Protein AF-A0A535QYX4-F1 (afdb_monomer)

Solvent-accessible surface area (backbone atoms only — not comparable to full-atom values): 9479 Å² total; per-residue (Å²): 130,85,74,76,82,70,63,41,62,71,57,34,52,52,50,40,53,53,50,58,68,68,65,79,77,76,64,35,85,83,47,62,74,66,47,21,52,52,41,48,53,50,48,52,52,51,52,49,53,52,51,48,50,52,50,52,44,48,48,55,42,50,52,53,54,50,54,55,70,70,42,97,59,78,64,56,67,65,62,52,26,51,51,46,48,50,48,34,52,54,41,37,49,51,52,51,49,54,48,49,53,53,52,51,53,54,52,49,40,53,53,59,72,66,49,73,77,75,72,74,73,78,74,76,78,76,76,80,79,78,77,88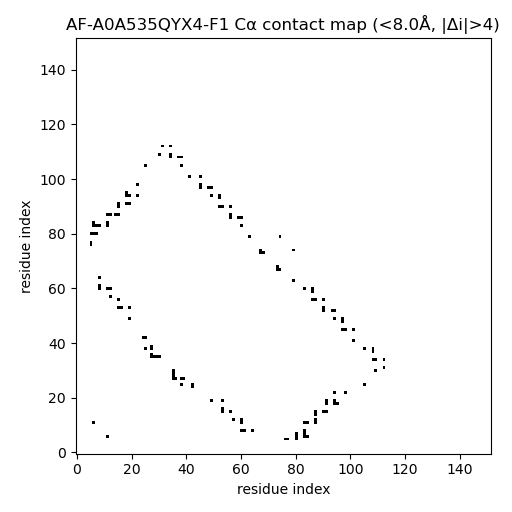,82,85,87,84,90,82,85,87,82,86,90,86,89,83,85,88,82,85,90,133

Mean predicted aligned error: 13.97 Å

Nearest PDB structures (foldseek):
  5j0l-assembly2_C  TM=4.986E-01  e=1.396E+00  synthetic construct

Sequence (152 aa):
MAGLADFTPATAKAAIATCAATVVLTDPATLTGEAATEAKDLNAETTIGLAEITAEANSSIDELAAENADEDGEKDARAVSAQLTAIVDEACQSIANLTAEYTAAIAELKAESTQPEAKQTDVEKQDVEKQDVEQQDTEKPEVRSTEREGND

Foldseek 3Di:
DPDDPQCALVNLLVLLVVLLVVQDQDQLVVADDPLSVVSVVLVVVLVVQSVVLSVVLNVVSVVLVVVQVPPPDRDDSVVSSVVSVVSSVVSSVSNVVSSVVSVVVNVVSVVVRPPPPPPPPPPPPPPPPDDDDDDDDDDDDDDDDDDDDDDD

Secondary structure (DSSP, 8-state):
-PPP----HHHHHHHHHHHHTT-----GGGS-THHHHHHHHHHHHHHHHHHHHHHHHHHHHHHHHHHHHH-SS---HHHHHHHHHHHHHHHHHHHHHHHHHHHHHHHHHHHHHHS-------------------------------------

pLDDT: mean 79.85, std 22.5, range [37.0, 98.75]

Radius of gyration: 39.68 Å; Cα contacts (8 Å, |Δi|>4): 77; chains: 1; bounding box: 49×19×142 Å

Structure (mmCIF, N/CA/C/O backbone):
data_AF-A0A535QYX4-F1
#
_entry.id   AF-A0A535QYX4-F1
#
loop_
_atom_site.group_PDB
_atom_site.id
_atom_site.type_symbol
_atom_site.label_atom_id
_atom_site.label_alt_id
_atom_site.label_comp_id
_atom_site.label_asym_id
_atom_site.label_entity_id
_atom_site.label_seq_id
_atom_site.pdbx_PDB_ins_code
_atom_site.Cartn_x
_atom_site.Cartn_y
_atom_site.Cartn_z
_atom_site.occupancy
_atom_site.B_iso_or_equiv
_atom_site.auth_seq_id
_atom_site.auth_comp_id
_atom_site.auth_asym_id
_atom_site.auth_atom_id
_atom_site.pdbx_PDB_model_num
ATOM 1 N N . MET A 1 1 ? 2.691 -5.120 -35.999 1.00 37.00 1 MET A N 1
ATOM 2 C CA . MET A 1 1 ? 3.112 -5.651 -34.689 1.00 37.00 1 MET A CA 1
ATOM 3 C C . MET A 1 1 ? 2.575 -4.689 -33.654 1.00 37.00 1 MET A C 1
ATOM 5 O O . MET A 1 1 ? 2.938 -3.523 -33.710 1.00 37.00 1 MET A O 1
ATOM 9 N N . ALA A 1 2 ? 1.616 -5.120 -32.834 1.00 37.84 2 ALA A N 1
ATOM 10 C CA . ALA A 1 2 ? 1.209 -4.336 -31.675 1.00 37.84 2 ALA A CA 1
ATOM 11 C C . ALA A 1 2 ? 2.423 -4.295 -30.741 1.00 37.84 2 ALA A C 1
ATOM 13 O O . ALA A 1 2 ? 2.940 -5.357 -30.392 1.00 37.84 2 ALA A O 1
ATOM 14 N N . GLY A 1 3 ? 2.940 -3.096 -30.467 1.00 41.09 3 GLY A N 1
ATOM 15 C CA . GLY A 1 3 ? 4.035 -2.922 -29.521 1.00 41.09 3 GLY A CA 1
ATOM 16 C C . GLY A 1 3 ? 3.613 -3.520 -28.188 1.00 41.09 3 GLY A C 1
ATOM 17 O O . GLY A 1 3 ? 2.493 -3.268 -27.739 1.00 41.09 3 GLY A O 1
ATOM 18 N N . LEU A 1 4 ? 4.472 -4.351 -27.595 1.00 49.59 4 LEU A N 1
ATOM 19 C CA . LEU A 1 4 ? 4.371 -4.610 -26.166 1.00 49.59 4 LEU A CA 1
ATOM 20 C C . LEU A 1 4 ? 4.339 -3.225 -25.517 1.00 49.59 4 LEU A C 1
ATOM 22 O O . LEU A 1 4 ? 5.226 -2.415 -25.766 1.00 49.59 4 LEU A O 1
ATOM 26 N N . ALA A 1 5 ? 3.278 -2.912 -24.781 1.00 54.50 5 ALA A N 1
ATOM 27 C CA . ALA A 1 5 ? 3.357 -1.797 -23.859 1.00 54.50 5 ALA A CA 1
ATOM 28 C C . ALA A 1 5 ? 4.389 -2.237 -22.818 1.00 54.50 5 ALA A C 1
ATOM 30 O O . ALA A 1 5 ? 4.073 -3.062 -21.961 1.00 54.50 5 ALA A O 1
ATOM 31 N N . ASP A 1 6 ? 5.639 -1.815 -23.003 1.00 69.50 6 ASP A N 1
ATOM 32 C CA . ASP A 1 6 ? 6.727 -2.175 -22.107 1.00 69.50 6 ASP A CA 1
ATOM 33 C C . ASP A 1 6 ? 6.353 -1.728 -20.695 1.00 69.50 6 ASP A C 1
ATOM 35 O O . ASP A 1 6 ? 5.780 -0.653 -20.490 1.00 69.50 6 ASP A O 1
ATOM 39 N N . PHE A 1 7 ? 6.606 -2.591 -19.717 1.00 87.38 7 PHE A N 1
ATOM 40 C CA . PHE A 1 7 ? 6.350 -2.263 -18.328 1.00 87.38 7 PHE A CA 1
ATOM 41 C C . PHE A 1 7 ? 7.380 -1.208 -17.921 1.00 87.38 7 PHE A C 1
ATOM 43 O O . PHE A 1 7 ? 8.566 -1.491 -17.802 1.00 87.38 7 PHE A O 1
ATOM 50 N N . THR A 1 8 ? 6.930 0.038 -17.806 1.00 91.31 8 THR A N 1
ATOM 51 C CA . THR A 1 8 ? 7.764 1.216 -17.543 1.00 91.31 8 THR A CA 1
ATOM 52 C C . THR A 1 8 ? 7.870 1.518 -16.045 1.00 91.31 8 THR A C 1
ATOM 54 O O . THR A 1 8 ? 7.000 1.097 -15.273 1.00 91.31 8 THR A O 1
ATOM 57 N N . PRO A 1 9 ? 8.846 2.345 -15.624 1.00 94.69 9 PRO A N 1
ATOM 58 C CA . PRO A 1 9 ? 8.892 2.889 -14.267 1.00 94.69 9 PRO A CA 1
ATOM 59 C C . PRO A 1 9 ? 7.564 3.523 -13.830 1.00 94.69 9 PRO A C 1
ATOM 61 O O . PRO A 1 9 ? 7.064 3.240 -12.747 1.00 94.69 9 PRO A O 1
ATOM 64 N N . ALA A 1 10 ? 6.924 4.317 -14.695 1.00 95.31 10 ALA A N 1
ATOM 65 C CA . ALA A 1 10 ? 5.656 4.973 -14.372 1.00 95.31 10 ALA A CA 1
ATOM 66 C C . ALA A 1 10 ? 4.517 3.969 -14.123 1.00 95.31 10 ALA A C 1
ATOM 68 O O . ALA A 1 10 ? 3.744 4.126 -13.176 1.00 95.31 10 ALA A O 1
ATOM 69 N N . THR A 1 11 ? 4.422 2.918 -14.943 1.00 95.94 11 THR A N 1
ATOM 70 C CA . THR A 1 11 ? 3.420 1.858 -14.750 1.00 95.94 11 THR A CA 1
ATOM 71 C C . THR A 1 11 ? 3.711 1.006 -13.516 1.00 95.94 11 THR A C 1
ATOM 73 O O . THR A 1 11 ? 2.768 0.605 -12.841 1.00 95.94 11 THR A O 1
ATOM 76 N N . ALA A 1 12 ? 4.985 0.788 -13.173 1.00 97.31 12 ALA A N 1
ATOM 77 C CA . ALA A 1 12 ? 5.380 0.093 -11.950 1.00 97.31 12 ALA A CA 1
ATOM 78 C C . ALA A 1 12 ? 4.978 0.884 -10.692 1.00 97.31 12 ALA A C 1
ATOM 80 O O . ALA A 1 12 ? 4.302 0.347 -9.814 1.00 97.31 12 ALA A O 1
ATOM 81 N N . LYS A 1 13 ? 5.266 2.194 -10.651 1.00 98.25 13 LYS A N 1
ATOM 82 C CA . LYS A 1 13 ? 4.830 3.078 -9.553 1.00 98.25 13 LYS A CA 1
ATOM 83 C C . LYS A 1 13 ? 3.306 3.102 -9.397 1.00 98.25 13 LYS A C 1
ATOM 85 O O . LYS A 1 13 ? 2.790 3.058 -8.283 1.00 98.25 13 LYS A O 1
ATOM 90 N N . ALA A 1 14 ? 2.572 3.129 -10.512 1.00 97.94 14 ALA A N 1
ATOM 91 C CA . ALA A 1 14 ? 1.111 3.071 -10.494 1.00 97.94 14 ALA A CA 1
ATOM 92 C C . ALA A 1 14 ? 0.573 1.727 -9.964 1.00 97.94 14 ALA A C 1
ATOM 94 O O . ALA A 1 14 ? -0.443 1.705 -9.266 1.00 97.94 14 ALA A O 1
ATOM 95 N N . ALA A 1 15 ? 1.250 0.613 -10.262 1.00 98.00 15 ALA A N 1
ATOM 96 C CA . ALA A 1 15 ? 0.889 -0.700 -9.734 1.00 98.00 15 ALA A CA 1
ATOM 97 C C . ALA A 1 15 ? 1.073 -0.766 -8.208 1.00 98.00 15 ALA A C 1
ATOM 99 O O . ALA A 1 15 ? 0.148 -1.173 -7.507 1.00 98.00 15 ALA A O 1
ATOM 100 N N . ILE A 1 16 ? 2.194 -0.257 -7.681 1.00 98.44 16 ILE A N 1
ATOM 101 C CA . ILE A 1 16 ? 2.434 -0.159 -6.228 1.00 98.44 16 ILE A CA 1
ATOM 102 C C . ILE A 1 16 ? 1.366 0.711 -5.561 1.00 98.44 16 ILE A C 1
ATOM 104 O O . ILE A 1 16 ? 0.767 0.301 -4.569 1.00 98.44 16 ILE A O 1
ATOM 108 N N . ALA A 1 17 ? 1.059 1.878 -6.139 1.00 98.25 17 ALA A N 1
ATOM 109 C CA . ALA A 1 17 ? 0.001 2.747 -5.627 1.00 98.25 17 ALA A CA 1
ATOM 110 C C . ALA A 1 17 ? -1.371 2.048 -5.613 1.00 98.25 17 ALA A C 1
ATOM 112 O O . ALA A 1 17 ? -2.165 2.256 -4.698 1.00 98.25 17 ALA A O 1
ATOM 113 N N . THR A 1 18 ? -1.640 1.186 -6.598 1.00 98.31 18 THR A N 1
ATOM 114 C CA . THR A 1 18 ? -2.861 0.371 -6.640 1.00 98.31 18 THR A CA 1
ATOM 115 C C . THR A 1 18 ? -2.884 -0.657 -5.510 1.00 98.31 18 THR A C 1
ATOM 117 O O . THR A 1 18 ? -3.907 -0.773 -4.843 1.00 98.31 18 THR A O 1
ATOM 120 N N . CYS A 1 19 ? -1.773 -1.354 -5.245 1.00 97.94 19 CYS A N 1
ATOM 121 C CA . CYS A 1 19 ? -1.653 -2.264 -4.100 1.00 97.94 19 CYS A CA 1
ATOM 122 C C . CYS A 1 19 ? -1.871 -1.524 -2.772 1.00 97.94 19 CYS A C 1
ATOM 124 O O . CYS A 1 19 ? -2.686 -1.954 -1.957 1.00 97.94 19 CYS A O 1
ATOM 126 N N . ALA A 1 20 ? -1.234 -0.365 -2.591 1.00 98.00 20 ALA A N 1
ATOM 127 C CA . ALA A 1 20 ? -1.390 0.462 -1.397 1.00 98.00 20 ALA A CA 1
ATOM 128 C C . ALA A 1 20 ? -2.836 0.952 -1.194 1.00 98.00 20 ALA A C 1
ATOM 130 O O . ALA A 1 20 ? -3.334 0.974 -0.072 1.00 98.00 20 ALA A O 1
ATOM 131 N N . ALA A 1 21 ? -3.549 1.283 -2.273 1.00 96.94 21 ALA A N 1
ATOM 132 C CA . ALA A 1 21 ? -4.941 1.730 -2.206 1.00 96.94 21 ALA A CA 1
ATOM 133 C C . ALA A 1 21 ? -5.932 0.640 -1.749 1.00 96.94 21 ALA A C 1
ATOM 135 O O . ALA A 1 21 ? -7.076 0.959 -1.430 1.00 96.94 21 ALA A O 1
ATOM 136 N N . THR A 1 22 ? -5.523 -0.634 -1.719 1.00 95.44 22 THR A N 1
ATOM 137 C CA . THR A 1 22 ? -6.361 -1.726 -1.192 1.00 95.44 22 THR A CA 1
ATOM 138 C C . THR A 1 22 ? -6.380 -1.792 0.334 1.00 95.44 22 THR A C 1
ATOM 140 O O . THR A 1 22 ? -7.250 -2.455 0.901 1.00 95.44 22 THR A O 1
ATOM 143 N N . VAL A 1 23 ? -5.458 -1.093 1.004 1.00 97.56 23 VAL A N 1
ATOM 144 C CA . VAL A 1 23 ? -5.363 -1.075 2.464 1.00 97.56 23 VAL A CA 1
ATOM 145 C C . VAL A 1 23 ? -6.500 -0.232 3.036 1.00 97.56 23 VAL A C 1
ATOM 147 O O . VAL A 1 23 ? -6.586 0.974 2.802 1.00 97.56 23 VAL A O 1
ATOM 150 N N . VAL A 1 24 ? -7.378 -0.870 3.809 1.00 96.44 24 VAL A N 1
ATOM 151 C CA . VAL A 1 24 ? -8.498 -0.210 4.488 1.00 96.44 24 VAL A CA 1
ATOM 152 C C . VAL A 1 24 ? -8.290 -0.304 5.990 1.00 96.44 24 VAL A C 1
ATOM 154 O O . VAL A 1 24 ? -8.347 -1.385 6.573 1.00 96.44 24 VAL A O 1
ATOM 157 N N . LEU A 1 25 ? -8.082 0.850 6.617 1.00 97.81 25 LEU A N 1
ATOM 158 C CA . LEU A 1 25 ? -7.942 0.951 8.063 1.00 97.81 25 LEU A CA 1
ATOM 159 C C . LEU A 1 25 ? -9.318 1.023 8.736 1.00 97.81 25 LEU A C 1
ATOM 161 O O . LEU A 1 25 ? -10.263 1.634 8.234 1.00 97.81 25 LEU A O 1
ATOM 165 N N . THR A 1 26 ? -9.421 0.391 9.897 1.00 97.44 26 THR A N 1
ATOM 166 C CA . THR A 1 26 ? -10.583 0.422 10.783 1.00 97.44 26 THR A CA 1
ATOM 167 C C . THR A 1 26 ? -10.803 1.834 11.300 1.00 97.44 26 THR A C 1
ATOM 169 O O . THR A 1 26 ? -9.880 2.451 11.825 1.00 97.44 26 THR A O 1
ATOM 172 N N . ASP A 1 27 ? -12.039 2.327 11.211 1.00 97.00 27 ASP A N 1
ATOM 173 C CA . ASP A 1 27 ? -12.444 3.550 11.901 1.00 97.00 27 ASP A CA 1
ATOM 174 C C . ASP A 1 27 ? -12.443 3.301 13.421 1.00 97.00 27 ASP A C 1
ATOM 176 O O . ASP A 1 27 ? -13.268 2.515 13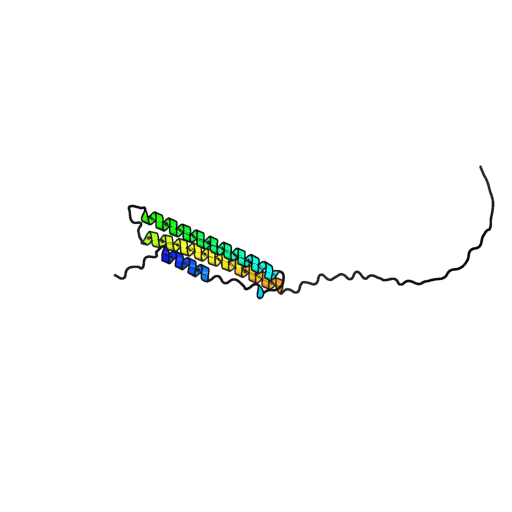.906 1.00 97.00 27 ASP A O 1
ATOM 180 N N . PRO A 1 28 ? -11.564 3.959 14.200 1.00 95.12 28 PRO A N 1
ATOM 181 C CA . PRO A 1 28 ? -11.481 3.736 15.640 1.00 95.12 28 PRO A CA 1
ATOM 182 C C . PRO A 1 28 ? -12.764 4.108 16.390 1.00 95.12 28 PRO A C 1
ATOM 184 O O . PRO A 1 28 ? -12.989 3.606 17.486 1.00 95.12 28 PRO A O 1
ATOM 187 N N . ALA A 1 29 ? -13.638 4.943 15.809 1.00 94.12 29 ALA A N 1
ATOM 188 C CA . ALA A 1 29 ? -14.942 5.262 16.394 1.00 94.12 29 ALA A CA 1
ATOM 189 C C . ALA A 1 29 ? -15.907 4.062 16.419 1.00 94.12 29 ALA A C 1
ATOM 191 O O . ALA A 1 29 ? -16.931 4.108 17.098 1.00 94.12 29 ALA A O 1
ATOM 192 N N . THR A 1 30 ? -15.585 2.983 15.698 1.00 92.75 30 THR A N 1
ATOM 193 C CA . THR A 1 30 ? -16.325 1.713 15.749 1.00 92.75 30 THR A CA 1
ATOM 194 C C . THR A 1 30 ? -15.932 0.831 16.939 1.00 92.75 30 THR A C 1
ATOM 196 O O . THR A 1 30 ? -16.561 -0.203 17.161 1.00 92.75 30 THR A O 1
ATOM 199 N N . LEU A 1 31 ? -14.916 1.238 17.706 1.00 92.56 31 LEU A N 1
ATOM 200 C CA . LEU A 1 31 ? -14.431 0.579 18.916 1.00 92.56 31 LEU A CA 1
ATOM 201 C C . LEU A 1 31 ? -14.690 1.463 20.143 1.00 92.56 31 LEU A C 1
ATOM 203 O O . LEU A 1 31 ? -15.038 2.640 20.032 1.00 92.56 31 LEU A O 1
ATOM 207 N N . THR A 1 32 ? -14.509 0.900 21.336 1.00 89.56 32 THR A N 1
ATOM 208 C CA . THR A 1 32 ? -14.720 1.607 22.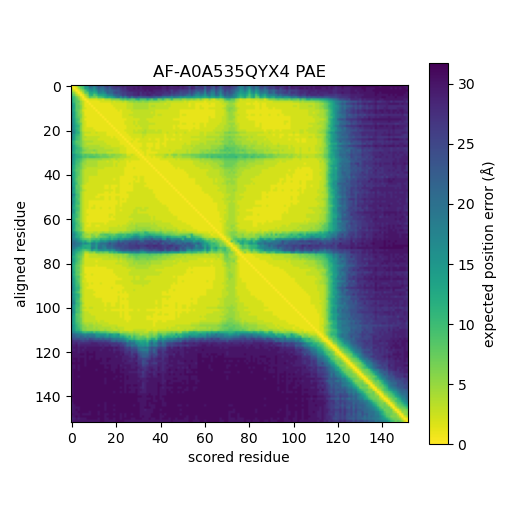606 1.00 89.56 32 THR A CA 1
ATOM 209 C C . THR A 1 32 ? -13.516 1.476 23.528 1.00 89.56 32 THR A C 1
ATOM 211 O O . THR A 1 32 ? -12.815 0.471 23.486 1.00 89.56 32 THR A O 1
ATOM 214 N N . GLY A 1 33 ? -13.311 2.465 24.400 1.00 90.69 33 GLY A N 1
ATOM 215 C CA . GLY A 1 33 ? -12.294 2.399 25.452 1.00 90.69 33 GLY A CA 1
ATOM 216 C C . GLY A 1 33 ? -10.866 2.304 24.911 1.00 90.69 33 GLY A C 1
ATOM 217 O O . GLY A 1 33 ? -10.505 3.012 23.972 1.00 90.69 33 GLY A O 1
ATOM 218 N N . GLU A 1 34 ? -10.065 1.440 25.531 1.00 92.94 34 GLU A N 1
ATOM 219 C CA . GLU A 1 34 ? -8.646 1.228 25.216 1.00 92.94 34 GLU A CA 1
ATOM 220 C C . GLU A 1 34 ? -8.437 0.712 23.787 1.00 92.94 34 GLU A C 1
ATOM 222 O O . GLU A 1 34 ?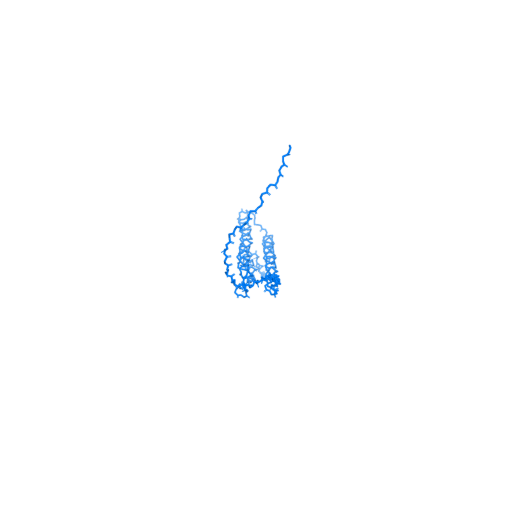 -7.633 1.286 23.056 1.00 92.94 34 GLU A O 1
ATOM 227 N N . ALA A 1 35 ? -9.289 -0.208 23.319 1.00 93.56 35 ALA A N 1
ATOM 228 C CA . ALA A 1 35 ? -9.243 -0.728 21.950 1.00 93.56 35 ALA A CA 1
ATOM 229 C C . ALA A 1 35 ? -9.388 0.369 20.875 1.00 93.56 35 ALA A C 1
ATOM 231 O O . ALA A 1 35 ? -8.815 0.270 19.791 1.00 93.56 35 ALA A O 1
ATOM 232 N N . ALA A 1 36 ? -10.137 1.445 21.153 1.00 95.44 36 ALA A N 1
ATOM 233 C CA . ALA A 1 36 ? -10.245 2.583 20.237 1.00 95.44 36 ALA A CA 1
ATOM 234 C C . ALA A 1 36 ? -8.977 3.453 20.213 1.00 95.44 36 ALA A C 1
ATOM 236 O O . ALA A 1 36 ? -8.698 4.101 19.204 1.00 95.44 36 ALA A O 1
ATOM 237 N N . THR A 1 37 ? -8.230 3.506 21.318 1.00 95.88 37 THR A N 1
ATOM 238 C CA . THR A 1 37 ? -6.938 4.202 21.389 1.00 95.88 37 THR A CA 1
ATOM 239 C C . THR A 1 37 ? -5.870 3.387 20.671 1.00 95.88 37 THR A C 1
ATOM 241 O O . THR A 1 37 ? -5.234 3.908 19.761 1.00 95.88 37 THR A O 1
ATOM 244 N N . GLU A 1 38 ? -5.766 2.093 20.967 1.00 96.88 38 GLU A N 1
ATOM 245 C CA . GLU A 1 38 ? -4.800 1.196 20.324 1.00 96.88 38 GLU A CA 1
ATOM 246 C C . GLU A 1 38 ? -5.029 1.097 18.812 1.00 96.88 38 GLU A C 1
ATOM 248 O O . GLU A 1 38 ? -4.080 1.161 18.037 1.00 96.88 38 GLU A O 1
ATOM 253 N N . ALA A 1 39 ? -6.285 1.065 18.352 1.00 97.38 39 ALA A N 1
ATOM 254 C CA . ALA A 1 39 ? -6.574 1.098 16.920 1.00 97.38 39 ALA A CA 1
ATOM 255 C C . ALA A 1 39 ? -6.140 2.410 16.238 1.00 97.38 39 ALA A C 1
ATOM 257 O O . ALA A 1 39 ? -5.793 2.389 15.059 1.00 97.38 39 ALA A O 1
ATOM 258 N N . LYS A 1 40 ? -6.142 3.559 16.934 1.00 98.06 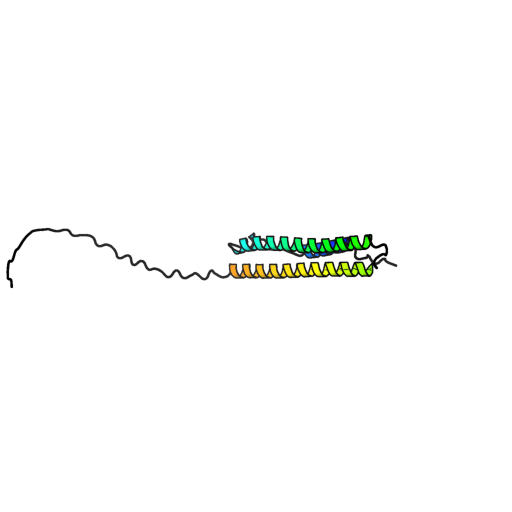40 LYS A N 1
ATOM 259 C CA . LYS A 1 40 ? -5.610 4.817 16.367 1.00 98.06 40 LYS A CA 1
ATOM 260 C C . LYS A 1 40 ? -4.104 4.742 16.184 1.00 98.06 40 LYS A C 1
ATOM 262 O O . LYS A 1 40 ? -3.615 5.147 15.131 1.00 98.06 40 LYS A O 1
ATOM 267 N N . ASP A 1 41 ? -3.406 4.228 17.188 1.00 98.19 41 ASP A N 1
ATOM 268 C CA . ASP A 1 41 ? -1.952 4.101 17.157 1.00 98.19 41 ASP A CA 1
ATOM 269 C C . ASP A 1 41 ? -1.537 3.089 16.083 1.00 98.19 41 ASP A C 1
ATOM 271 O O . ASP A 1 41 ? -0.717 3.403 15.220 1.00 98.19 41 ASP A O 1
ATOM 275 N N . LEU A 1 42 ? -2.222 1.944 16.022 1.00 98.00 42 LEU A N 1
ATOM 276 C CA . LEU A 1 42 ? -2.002 0.927 14.999 1.00 98.00 42 LEU A CA 1
ATOM 277 C C . LEU A 1 42 ? -2.303 1.447 13.582 1.00 98.00 42 LEU A C 1
ATOM 279 O O . LEU A 1 42 ? -1.566 1.149 12.640 1.00 98.00 42 LEU A O 1
ATOM 283 N N . ASN A 1 43 ? -3.349 2.265 13.407 1.00 98.50 43 ASN A N 1
ATOM 284 C CA . ASN A 1 43 ? -3.626 2.934 12.132 1.00 98.50 43 ASN A CA 1
ATOM 285 C C . ASN A 1 43 ? -2.484 3.870 11.717 1.00 98.50 43 ASN A C 1
ATOM 287 O O . ASN A 1 43 ? -2.133 3.923 10.535 1.00 98.50 43 ASN A O 1
ATOM 291 N N . ALA A 1 44 ? -1.925 4.627 12.663 1.00 98.50 44 ALA A N 1
ATOM 292 C CA . ALA A 1 44 ? -0.817 5.536 12.397 1.00 98.50 44 ALA A CA 1
ATOM 293 C C . ALA A 1 44 ? 0.449 4.765 12.001 1.00 98.50 44 ALA A C 1
ATOM 295 O O . ALA A 1 44 ? 1.056 5.087 10.980 1.00 98.50 44 ALA A O 1
ATOM 296 N N . GLU A 1 45 ? 0.793 3.711 12.742 1.00 98.50 45 GLU A N 1
ATOM 297 C CA . GLU A 1 45 ? 1.939 2.847 12.448 1.00 98.50 45 GLU A CA 1
ATOM 298 C C . GLU A 1 45 ? 1.798 2.164 11.084 1.00 98.50 45 GLU A C 1
ATOM 300 O O . GLU A 1 45 ? 2.704 2.234 10.257 1.00 98.50 45 GLU A O 1
ATOM 305 N N . THR A 1 46 ? 0.619 1.614 10.784 1.00 98.44 46 THR A N 1
ATOM 306 C CA . THR A 1 46 ? 0.343 0.982 9.483 1.00 98.44 46 THR A CA 1
ATOM 307 C C . THR A 1 46 ? 0.441 1.987 8.336 1.00 98.44 46 THR A C 1
ATOM 309 O O . THR A 1 46 ? 0.952 1.666 7.266 1.00 98.44 46 THR A O 1
ATOM 312 N N . THR A 1 47 ? -0.011 3.227 8.549 1.00 98.50 47 THR A N 1
ATOM 313 C CA . THR A 1 47 ? 0.116 4.297 7.547 1.00 98.50 47 THR A CA 1
ATOM 314 C C . THR A 1 47 ? 1.581 4.648 7.286 1.00 98.50 47 THR A C 1
ATOM 316 O O . THR A 1 47 ? 1.961 4.851 6.133 1.00 98.50 47 THR A O 1
ATOM 319 N N . ILE A 1 48 ? 2.404 4.704 8.337 1.00 98.56 48 ILE A N 1
ATOM 320 C CA . ILE A 1 48 ? 3.846 4.953 8.224 1.00 98.56 48 ILE A CA 1
ATOM 321 C C . ILE A 1 48 ? 4.518 3.799 7.479 1.00 98.56 48 ILE A C 1
ATOM 323 O O . ILE A 1 48 ? 5.167 4.050 6.467 1.00 98.56 48 ILE A O 1
ATOM 327 N N . GLY A 1 49 ? 4.285 2.551 7.894 1.00 98.62 49 GLY A N 1
ATOM 328 C CA . GLY A 1 49 ? 4.861 1.376 7.235 1.00 98.62 49 GLY A CA 1
ATOM 329 C C . GLY A 1 49 ? 4.470 1.279 5.757 1.00 98.62 49 GLY A C 1
ATOM 330 O O . GLY A 1 49 ? 5.308 1.006 4.902 1.00 98.62 49 GLY A O 1
ATOM 331 N N . LEU A 1 50 ? 3.217 1.602 5.414 1.00 98.56 50 LEU A N 1
ATOM 332 C CA . LEU A 1 50 ? 2.772 1.658 4.020 1.00 98.56 50 LEU A CA 1
ATOM 333 C C . LEU A 1 50 ? 3.521 2.730 3.212 1.00 98.56 50 LEU A C 1
ATOM 335 O O . LEU A 1 50 ? 3.884 2.498 2.053 1.00 98.56 50 LEU A O 1
ATOM 339 N N . ALA A 1 51 ? 3.744 3.903 3.809 1.00 98.50 51 ALA A N 1
ATOM 340 C CA . ALA A 1 51 ? 4.499 4.981 3.183 1.00 98.50 51 ALA A CA 1
ATOM 341 C C . ALA A 1 51 ? 5.975 4.601 2.986 1.00 98.50 51 ALA A C 1
ATOM 343 O O . ALA A 1 51 ? 6.525 4.895 1.926 1.00 98.50 51 ALA A O 1
ATOM 344 N N . GLU A 1 52 ? 6.586 3.917 3.954 1.00 98.75 52 GLU A N 1
ATOM 345 C CA . GLU A 1 52 ? 7.966 3.427 3.879 1.00 98.75 52 GLU A CA 1
ATOM 346 C C . GLU A 1 52 ? 8.136 2.390 2.765 1.00 98.75 52 GLU A C 1
ATOM 348 O O . GLU A 1 52 ? 8.951 2.611 1.871 1.00 98.75 52 GLU A O 1
ATOM 353 N N . ILE A 1 53 ? 7.295 1.347 2.727 1.00 98.62 53 ILE A N 1
ATOM 354 C CA . ILE A 1 53 ? 7.320 0.327 1.660 1.00 98.62 53 ILE A CA 1
ATOM 355 C C . ILE A 1 53 ? 7.168 0.984 0.281 1.00 98.62 53 ILE A C 1
ATOM 357 O O . ILE A 1 53 ? 7.895 0.675 -0.665 1.00 98.62 53 ILE A O 1
ATOM 361 N N . THR A 1 54 ? 6.225 1.923 0.158 1.00 98.50 54 THR A N 1
ATOM 362 C CA . THR A 1 54 ? 5.976 2.624 -1.107 1.00 98.50 54 THR A CA 1
ATOM 363 C C . THR A 1 54 ? 7.165 3.498 -1.513 1.00 98.50 54 THR A C 1
ATOM 365 O O . THR A 1 54 ? 7.510 3.561 -2.694 1.00 98.50 54 THR A O 1
ATOM 368 N N . ALA A 1 55 ? 7.788 4.199 -0.563 1.00 98.56 55 ALA A N 1
ATOM 369 C CA . ALA A 1 55 ? 8.934 5.063 -0.824 1.00 98.56 55 ALA A CA 1
ATOM 370 C C . ALA A 1 55 ? 10.177 4.258 -1.221 1.00 98.56 55 ALA A C 1
ATOM 372 O O . ALA A 1 55 ? 10.844 4.630 -2.185 1.00 98.56 55 ALA A O 1
ATOM 373 N N . GLU A 1 56 ? 10.449 3.150 -0.532 1.00 98.75 56 GLU A N 1
ATOM 374 C CA . GLU A 1 56 ? 11.565 2.254 -0.833 1.00 98.75 56 GLU A CA 1
ATOM 375 C C . GLU A 1 56 ? 11.437 1.675 -2.244 1.00 98.75 56 GLU A C 1
ATOM 377 O O . GLU A 1 56 ? 12.330 1.859 -3.071 1.00 98.75 56 GLU A O 1
ATOM 382 N N . ALA A 1 57 ? 10.274 1.110 -2.580 1.00 98.44 57 ALA A N 1
ATOM 383 C CA . ALA A 1 57 ? 10.032 0.565 -3.912 1.00 98.44 57 ALA A CA 1
ATOM 384 C C . ALA A 1 57 ? 10.128 1.636 -5.015 1.00 98.44 57 ALA A C 1
ATOM 386 O O . ALA A 1 57 ? 10.706 1.401 -6.078 1.00 98.44 57 ALA A O 1
ATOM 387 N N . ASN A 1 58 ? 9.607 2.845 -4.767 1.00 98.44 58 ASN A N 1
ATOM 388 C CA . ASN A 1 58 ? 9.741 3.962 -5.703 1.00 98.44 58 ASN A CA 1
ATOM 389 C C . ASN A 1 58 ? 11.200 4.394 -5.889 1.00 98.44 58 ASN A C 1
ATOM 391 O O . ASN A 1 58 ? 11.575 4.724 -7.014 1.00 98.44 58 ASN A O 1
ATOM 395 N N . SER A 1 59 ? 12.001 4.374 -4.821 1.00 98.50 59 SER A N 1
ATOM 396 C CA . SER A 1 59 ? 13.434 4.667 -4.876 1.00 98.50 59 SER A CA 1
ATOM 397 C C . SER A 1 59 ? 14.168 3.643 -5.738 1.00 98.50 59 SER A C 1
ATOM 399 O O . SER A 1 59 ? 14.917 4.036 -6.627 1.00 98.50 59 SER A O 1
ATOM 401 N N . SER A 1 60 ? 13.899 2.346 -5.553 1.00 98.38 60 SER A N 1
ATOM 402 C CA . SER A 1 60 ? 14.483 1.286 -6.388 1.00 98.38 60 SER A CA 1
ATOM 403 C C . SER A 1 60 ? 14.089 1.422 -7.862 1.00 98.38 60 SER A C 1
ATOM 405 O O . SER A 1 60 ? 14.907 1.198 -8.752 1.00 98.38 60 SER A O 1
ATOM 407 N N . ILE A 1 61 ? 12.846 1.831 -8.145 1.00 97.31 61 ILE A N 1
ATOM 408 C CA . ILE A 1 61 ? 12.393 2.111 -9.515 1.00 97.31 61 ILE A CA 1
ATOM 409 C C . ILE A 1 61 ? 13.142 3.307 -10.119 1.00 97.31 61 ILE A C 1
ATOM 411 O O . ILE A 1 61 ? 13.515 3.254 -11.292 1.00 97.31 61 ILE A O 1
ATOM 415 N N . ASP A 1 62 ? 13.336 4.385 -9.356 1.00 96.31 62 ASP A N 1
ATOM 416 C CA . ASP A 1 62 ? 14.040 5.582 -9.831 1.00 96.31 62 ASP A CA 1
ATOM 417 C C . ASP A 1 62 ? 15.526 5.313 -10.077 1.00 96.31 62 ASP A C 1
ATOM 419 O O . ASP A 1 62 ? 16.064 5.757 -11.091 1.00 96.31 62 ASP A O 1
ATOM 423 N N . GLU A 1 63 ? 16.169 4.539 -9.202 1.00 95.25 63 GLU A N 1
ATOM 424 C CA . GLU A 1 63 ? 17.549 4.084 -9.381 1.00 95.25 63 GLU A CA 1
ATOM 425 C C . GLU A 1 63 ? 17.687 3.239 -10.651 1.00 95.25 63 GLU A C 1
ATOM 427 O O . GLU A 1 63 ? 18.504 3.551 -11.517 1.00 95.25 63 GLU A O 1
ATOM 432 N N . LEU A 1 64 ? 16.805 2.251 -10.842 1.00 92.38 64 LEU A N 1
ATOM 433 C CA . LEU A 1 64 ? 16.792 1.438 -12.056 1.00 92.38 64 LEU A CA 1
ATOM 434 C C . LEU A 1 64 ? 16.559 2.293 -13.313 1.00 92.38 64 LEU A C 1
ATOM 436 O O . LEU A 1 64 ? 17.170 2.048 -14.353 1.00 92.38 64 LEU A O 1
ATOM 440 N N . ALA A 1 65 ? 15.678 3.294 -13.253 1.00 90.00 65 ALA A N 1
ATOM 441 C CA . ALA A 1 65 ? 15.427 4.193 -14.377 1.00 90.00 65 ALA A CA 1
ATOM 442 C C . ALA A 1 65 ? 16.654 5.054 -14.723 1.00 90.00 65 ALA A C 1
ATOM 444 O O . ALA A 1 65 ? 16.929 5.250 -15.907 1.00 90.00 65 ALA A O 1
ATOM 445 N N . ALA A 1 66 ? 17.390 5.533 -13.716 1.00 89.38 66 ALA A N 1
ATOM 446 C CA . ALA A 1 66 ? 18.619 6.299 -13.907 1.00 89.38 66 ALA A CA 1
ATOM 447 C C . ALA A 1 66 ? 19.736 5.439 -14.518 1.00 89.38 66 ALA A C 1
ATOM 449 O O . ALA A 1 66 ? 20.330 5.835 -15.517 1.00 89.38 66 ALA A O 1
ATOM 450 N N . GLU A 1 67 ? 19.950 4.222 -14.005 1.00 86.00 67 GLU A N 1
ATOM 451 C CA . GLU A 1 67 ? 20.947 3.298 -14.564 1.00 86.00 67 GLU A CA 1
ATOM 452 C C . GLU A 1 67 ? 20.690 2.978 -16.042 1.00 86.00 67 GLU A C 1
ATOM 454 O O . GLU A 1 67 ? 21.620 2.911 -16.838 1.00 86.00 67 GLU A O 1
ATOM 459 N N . ASN A 1 68 ? 19.424 2.793 -16.425 1.00 80.62 68 ASN A N 1
ATOM 460 C CA . ASN A 1 68 ? 19.049 2.533 -17.817 1.00 80.62 68 ASN A CA 1
ATOM 461 C C . ASN A 1 68 ? 19.292 3.730 -18.751 1.00 80.62 68 ASN A C 1
ATOM 463 O O . ASN A 1 68 ? 19.391 3.534 -19.960 1.00 80.62 68 ASN A O 1
ATOM 467 N N . ALA A 1 69 ? 19.324 4.954 -18.219 1.00 78.62 69 ALA A N 1
ATOM 468 C CA . ALA A 1 69 ? 19.552 6.165 -19.003 1.00 78.62 69 ALA A CA 1
ATOM 469 C C . ALA A 1 69 ? 21.047 6.466 -19.211 1.00 78.62 69 ALA A C 1
ATOM 471 O O . ALA A 1 69 ? 21.396 7.081 -20.218 1.00 78.62 69 ALA A O 1
ATOM 472 N N . ASP A 1 70 ? 21.901 6.033 -18.277 1.00 70.44 70 ASP A N 1
ATOM 473 C CA . ASP A 1 70 ? 23.336 6.340 -18.258 1.00 70.44 70 ASP A CA 1
ATOM 474 C C . ASP A 1 70 ? 24.212 5.273 -18.950 1.00 70.44 70 ASP A C 1
ATOM 476 O O . ASP A 1 70 ? 25.356 5.560 -19.315 1.00 70.44 70 ASP A O 1
ATOM 480 N N . GLU A 1 71 ? 23.717 4.046 -19.164 1.00 68.75 71 GLU A N 1
ATOM 481 C CA . GLU A 1 71 ? 24.453 3.026 -19.921 1.00 68.75 71 GLU A CA 1
ATOM 482 C C . GLU A 1 71 ? 24.392 3.301 -21.441 1.00 68.75 71 GLU A C 1
ATOM 484 O O . GLU A 1 71 ? 23.350 3.166 -22.077 1.00 68.75 71 GLU A O 1
ATOM 489 N N . ASP A 1 72 ? 25.549 3.605 -22.057 1.00 59.75 72 ASP A N 1
ATOM 490 C CA . ASP A 1 72 ? 25.754 3.747 -23.521 1.00 59.75 72 ASP A CA 1
ATOM 491 C C . ASP A 1 72 ? 25.360 2.484 -24.338 1.00 59.75 72 ASP A C 1
ATOM 493 O O . ASP A 1 72 ? 25.425 2.471 -25.572 1.00 59.75 72 ASP A O 1
ATOM 497 N N . GLY A 1 73 ? 24.966 1.401 -23.660 1.00 57.59 73 GLY A N 1
ATOM 498 C CA . GLY A 1 73 ? 24.290 0.242 -24.226 1.00 57.59 73 GLY A CA 1
ATOM 499 C C . GLY A 1 73 ? 22.906 0.094 -23.599 1.00 57.59 73 GLY A C 1
ATOM 500 O O . GLY A 1 73 ? 22.795 -0.154 -22.406 1.00 57.59 73 GLY A O 1
ATOM 501 N N . GLU A 1 74 ? 21.862 0.209 -24.416 1.00 61.66 74 GLU A N 1
ATOM 502 C CA . GLU A 1 74 ? 20.462 0.027 -24.022 1.00 61.66 74 GLU A CA 1
ATOM 503 C C . GLU A 1 74 ? 20.288 -1.332 -23.310 1.00 61.66 74 GLU A C 1
ATOM 505 O O . GLU A 1 74 ? 20.414 -2.392 -23.937 1.00 61.66 74 GLU A O 1
ATOM 510 N N . LYS A 1 75 ? 20.040 -1.330 -21.989 1.00 67.75 75 LYS A N 1
ATOM 511 C CA . LYS A 1 75 ? 19.615 -2.539 -21.262 1.00 67.75 75 LYS A CA 1
ATOM 512 C C . LYS A 1 75 ? 18.392 -3.107 -21.985 1.00 67.75 75 LYS A C 1
ATOM 514 O O . LYS A 1 75 ? 17.458 -2.381 -22.318 1.00 67.75 75 LYS A O 1
ATOM 519 N N . ASP A 1 76 ? 18.398 -4.418 -22.231 1.00 81.38 76 ASP A N 1
ATOM 520 C CA . ASP A 1 76 ? 17.296 -5.092 -22.920 1.00 81.38 76 ASP A CA 1
ATOM 521 C C . ASP A 1 76 ? 15.964 -4.775 -22.219 1.00 81.38 76 ASP A C 1
ATOM 523 O O . ASP A 1 76 ? 15.798 -5.038 -21.025 1.00 81.38 76 ASP A O 1
ATOM 527 N N . ALA A 1 77 ? 15.000 -4.215 -22.956 1.00 82.06 77 ALA A N 1
ATOM 528 C CA . ALA A 1 77 ? 13.734 -3.739 -22.394 1.00 82.06 77 ALA A CA 1
ATOM 529 C C . ALA A 1 77 ? 12.967 -4.834 -21.625 1.00 82.06 77 ALA A C 1
ATOM 531 O O . ALA A 1 77 ? 12.224 -4.539 -20.683 1.00 82.06 77 ALA A O 1
ATOM 532 N N . ARG A 1 78 ? 13.179 -6.117 -21.966 1.00 83.81 78 ARG A N 1
ATOM 533 C CA . ARG A 1 78 ? 12.591 -7.239 -21.219 1.00 83.81 78 ARG A CA 1
ATOM 534 C C . ARG A 1 78 ? 13.278 -7.446 -19.877 1.00 83.81 78 ARG A C 1
ATOM 536 O O . ARG A 1 78 ? 12.587 -7.734 -18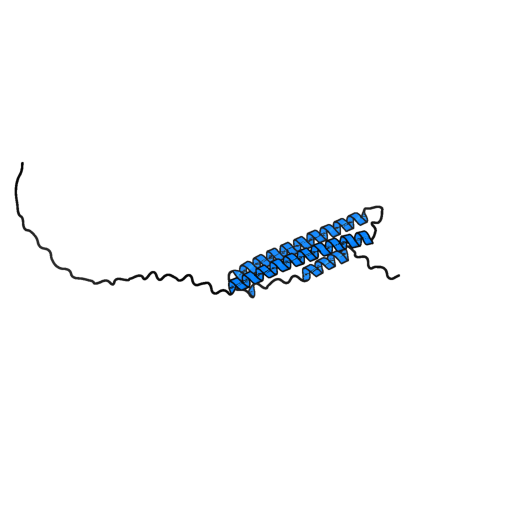.905 1.00 83.81 78 ARG A O 1
ATOM 543 N N . ALA A 1 79 ? 14.598 -7.286 -19.801 1.00 87.75 79 ALA A N 1
ATOM 544 C CA . ALA A 1 79 ? 15.339 -7.342 -18.542 1.00 87.75 79 ALA A CA 1
ATOM 545 C C . ALA A 1 79 ? 14.940 -6.200 -17.592 1.00 87.75 79 ALA A C 1
ATOM 547 O O . ALA A 1 79 ? 14.802 -6.424 -16.390 1.00 87.75 79 ALA A O 1
ATOM 548 N N . VAL A 1 80 ? 14.694 -4.996 -18.119 1.00 89.50 80 VAL A N 1
ATOM 549 C CA . VAL A 1 80 ? 14.168 -3.867 -17.330 1.00 89.50 80 VAL A CA 1
ATOM 550 C C . VAL A 1 80 ? 12.748 -4.153 -16.853 1.00 89.50 80 VAL A C 1
ATOM 552 O O . VAL A 1 80 ? 12.462 -4.040 -15.663 1.00 89.50 80 VAL A O 1
ATOM 555 N N . SER A 1 81 ? 11.876 -4.606 -17.756 1.00 90.38 81 SER A N 1
ATOM 556 C CA . SER A 1 81 ? 10.494 -4.966 -17.418 1.00 90.38 81 SER A CA 1
ATOM 557 C C . SER A 1 81 ? 10.427 -6.061 -16.346 1.00 90.38 81 SER A C 1
ATOM 559 O O . SER A 1 81 ? 9.587 -5.993 -15.449 1.00 90.38 81 SER A O 1
ATOM 561 N N . ALA A 1 82 ? 11.320 -7.056 -16.401 1.00 91.81 82 ALA A N 1
ATOM 562 C CA . ALA A 1 82 ? 11.396 -8.126 -15.407 1.00 91.81 82 ALA A CA 1
ATOM 563 C C . ALA A 1 82 ? 11.826 -7.611 -14.024 1.00 91.81 82 ALA A C 1
ATOM 565 O O . ALA A 1 82 ? 11.224 -7.995 -13.025 1.00 91.81 82 ALA A O 1
ATOM 566 N N . GLN A 1 83 ? 12.815 -6.713 -13.961 1.00 95.44 83 GLN A N 1
ATOM 567 C CA . GLN A 1 83 ? 13.245 -6.096 -12.700 1.00 95.44 83 GLN A CA 1
ATOM 568 C C . GLN A 1 83 ? 12.151 -5.212 -12.098 1.00 95.44 83 GLN A C 1
ATOM 570 O O . GLN A 1 83 ? 11.852 -5.327 -10.915 1.00 95.44 83 GLN A O 1
ATOM 575 N N . LEU A 1 84 ? 11.492 -4.393 -12.920 1.00 96.19 84 LEU A N 1
ATOM 576 C CA . LEU A 1 84 ? 10.351 -3.592 -12.479 1.00 96.19 84 LEU A CA 1
ATOM 577 C C . LEU A 1 84 ? 9.212 -4.472 -11.954 1.00 96.19 84 LEU A C 1
ATOM 579 O O . LEU A 1 84 ? 8.602 -4.135 -10.945 1.00 96.19 84 LEU A O 1
ATOM 583 N N . THR A 1 85 ? 8.936 -5.601 -12.614 1.00 96.31 85 THR A N 1
ATOM 584 C CA . THR A 1 85 ? 7.924 -6.564 -12.148 1.00 96.31 85 THR A CA 1
ATOM 585 C C . THR A 1 85 ? 8.301 -7.127 -10.781 1.00 96.31 85 THR A C 1
ATOM 587 O O . THR A 1 85 ? 7.465 -7.132 -9.888 1.00 96.31 85 THR A O 1
ATOM 590 N N . ALA A 1 86 ? 9.564 -7.518 -10.587 1.00 97.75 86 ALA A N 1
ATOM 591 C CA . ALA A 1 86 ? 10.038 -8.034 -9.306 1.00 97.75 86 ALA A CA 1
ATOM 592 C C . ALA A 1 86 ? 9.902 -7.006 -8.169 1.00 97.75 86 ALA A C 1
ATOM 594 O O . ALA A 1 86 ? 9.410 -7.357 -7.101 1.00 97.75 86 ALA A O 1
ATOM 595 N N . ILE A 1 87 ? 10.256 -5.737 -8.416 1.00 98.38 87 ILE A N 1
ATOM 596 C CA . ILE A 1 87 ? 10.088 -4.655 -7.428 1.00 98.38 87 ILE A CA 1
ATOM 597 C C . ILE A 1 87 ? 8.609 -4.487 -7.052 1.00 98.38 87 ILE A C 1
ATOM 599 O O . ILE A 1 87 ? 8.270 -4.339 -5.880 1.00 98.38 87 ILE A O 1
ATOM 603 N N . VAL A 1 88 ? 7.714 -4.515 -8.044 1.00 98.50 88 VAL A N 1
ATOM 604 C CA . VAL A 1 88 ? 6.268 -4.392 -7.812 1.00 98.50 88 VAL A CA 1
ATOM 605 C C . VAL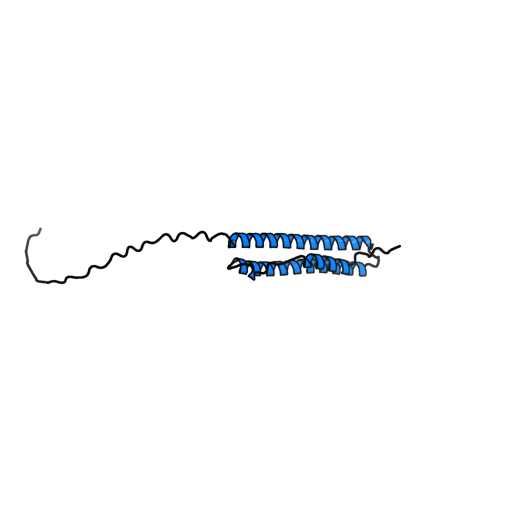 A 1 88 ? 5.733 -5.583 -7.023 1.00 98.50 88 VAL A C 1
ATOM 607 O O . VAL A 1 88 ? 4.982 -5.375 -6.072 1.00 98.50 88 VAL A O 1
ATOM 610 N N . ASP A 1 89 ? 6.125 -6.805 -7.381 1.00 98.38 89 ASP A N 1
ATOM 611 C CA . ASP A 1 89 ? 5.690 -8.024 -6.696 1.00 98.38 89 ASP A CA 1
ATOM 612 C C . ASP A 1 89 ? 6.130 -8.022 -5.226 1.00 98.38 89 ASP A C 1
ATOM 614 O O . ASP A 1 89 ? 5.312 -8.278 -4.341 1.00 98.38 89 ASP A O 1
ATOM 618 N N . GLU A 1 90 ? 7.387 -7.664 -4.951 1.00 98.75 90 GLU A N 1
ATOM 619 C CA . GLU A 1 90 ? 7.925 -7.568 -3.591 1.00 98.75 90 GLU A CA 1
ATOM 620 C C . GLU A 1 90 ? 7.205 -6.492 -2.767 1.00 98.75 90 GLU A C 1
ATOM 622 O O . GLU A 1 90 ? 6.758 -6.756 -1.647 1.00 98.75 90 GLU A O 1
ATOM 627 N N . ALA A 1 91 ? 7.014 -5.297 -3.331 1.00 98.69 91 ALA A N 1
ATOM 628 C CA . ALA A 1 91 ? 6.306 -4.215 -2.657 1.00 98.69 91 ALA A CA 1
ATOM 629 C C . ALA A 1 91 ? 4.845 -4.591 -2.361 1.00 98.69 91 ALA A C 1
ATOM 631 O O . ALA A 1 91 ? 4.369 -4.424 -1.239 1.00 98.69 91 ALA A O 1
ATOM 632 N N . CYS A 1 92 ? 4.128 -5.145 -3.342 1.00 98.69 92 CYS A N 1
ATOM 633 C CA . CYS A 1 92 ? 2.740 -5.566 -3.169 1.00 98.69 92 CYS A CA 1
ATOM 634 C C . CYS A 1 92 ? 2.608 -6.723 -2.169 1.00 98.69 92 CYS A C 1
ATOM 636 O O . CYS A 1 92 ? 1.647 -6.748 -1.398 1.00 98.69 92 CYS A O 1
ATOM 638 N N . GLN A 1 93 ? 3.567 -7.653 -2.131 1.00 98.75 93 GLN A N 1
ATOM 639 C CA . GLN A 1 93 ? 3.600 -8.714 -1.127 1.00 98.75 93 GLN A CA 1
ATOM 640 C C . GLN A 1 93 ? 3.831 -8.150 0.281 1.00 98.75 93 GLN A C 1
ATOM 642 O O . GLN A 1 93 ? 3.124 -8.537 1.211 1.00 98.75 93 GLN A O 1
ATOM 647 N N . SER A 1 94 ? 4.761 -7.210 0.440 1.00 98.75 94 SER A N 1
ATOM 648 C CA . SER A 1 94 ? 5.011 -6.540 1.721 1.00 98.75 94 SER A CA 1
ATOM 649 C C . SER A 1 94 ? 3.786 -5.761 2.208 1.00 98.75 94 SER A C 1
ATOM 651 O O . SER A 1 94 ? 3.409 -5.877 3.373 1.00 98.75 94 SER A O 1
ATOM 653 N N . ILE A 1 95 ? 3.087 -5.058 1.310 1.00 98.69 95 ILE A N 1
ATOM 654 C CA . ILE A 1 95 ? 1.813 -4.382 1.614 1.00 98.69 95 ILE A CA 1
ATOM 655 C C . ILE A 1 95 ? 0.745 -5.392 2.054 1.00 98.69 95 ILE A C 1
ATOM 657 O O . ILE A 1 95 ? 0.027 -5.151 3.028 1.00 98.69 95 ILE A O 1
ATOM 661 N N . ALA A 1 96 ? 0.633 -6.528 1.363 1.00 98.50 96 ALA A N 1
ATOM 662 C CA . ALA A 1 96 ? -0.324 -7.572 1.715 1.00 98.50 96 ALA A CA 1
ATOM 663 C C . ALA A 1 96 ? -0.032 -8.178 3.098 1.00 98.50 96 ALA A C 1
ATOM 665 O O . ALA A 1 96 ? -0.963 -8.375 3.879 1.00 98.50 96 ALA A O 1
ATOM 666 N N . ASN A 1 97 ? 1.241 -8.419 3.422 1.00 98.56 97 ASN A N 1
ATOM 667 C CA . ASN A 1 97 ? 1.656 -8.920 4.733 1.00 98.56 97 ASN A CA 1
ATOM 668 C C . ASN A 1 97 ? 1.347 -7.907 5.841 1.00 98.56 97 ASN A C 1
ATOM 670 O O . ASN A 1 97 ? 0.664 -8.260 6.800 1.00 98.56 97 ASN A O 1
ATOM 674 N N . LEU A 1 98 ? 1.732 -6.638 5.658 1.00 98.50 98 LEU A N 1
ATOM 675 C CA . LEU A 1 98 ? 1.409 -5.556 6.593 1.00 98.50 98 LEU A CA 1
ATOM 676 C C . LEU A 1 98 ? -0.106 -5.459 6.834 1.00 98.50 98 LEU A C 1
ATOM 678 O O . LEU A 1 98 ? -0.566 -5.336 7.967 1.00 98.50 98 LEU A O 1
ATOM 682 N N . THR A 1 99 ? -0.903 -5.577 5.770 1.00 98.25 99 THR A N 1
ATOM 683 C CA . THR A 1 99 ? -2.370 -5.558 5.860 1.00 98.25 99 THR A CA 1
ATOM 684 C C . THR A 1 99 ? -2.915 -6.758 6.632 1.00 98.25 99 THR A C 1
ATOM 686 O O . THR A 1 99 ? -3.878 -6.622 7.391 1.00 98.25 99 THR A O 1
ATOM 689 N N . ALA A 1 100 ? -2.326 -7.940 6.447 1.00 98.25 100 ALA A N 1
ATOM 690 C CA . ALA A 1 100 ? -2.724 -9.147 7.160 1.00 98.25 100 ALA A CA 1
ATOM 691 C C . ALA A 1 100 ? -2.415 -9.040 8.661 1.00 98.25 100 ALA A C 1
ATOM 693 O O . ALA A 1 100 ? -3.287 -9.347 9.474 1.00 98.25 100 ALA A O 1
ATOM 694 N N . GLU A 1 101 ? -1.228 -8.547 9.018 1.00 98.19 101 GLU A N 1
ATOM 695 C CA . GLU A 1 101 ? -0.823 -8.297 10.407 1.00 98.19 101 GLU A CA 1
ATOM 696 C C . GLU A 1 101 ? -1.737 -7.267 11.076 1.00 98.19 101 GLU A C 1
ATOM 698 O O . GLU A 1 101 ? -2.307 -7.538 12.134 1.00 98.19 101 GLU A O 1
ATOM 703 N N . TYR A 1 102 ? -1.987 -6.141 10.403 1.00 98.44 102 TYR A N 1
ATOM 704 C CA . TYR A 1 102 ? -2.942 -5.128 10.850 1.00 98.44 102 TYR A CA 1
ATOM 705 C C . TYR A 1 102 ? -4.340 -5.716 11.097 1.00 98.44 102 TYR A C 1
ATOM 707 O O . TYR A 1 102 ? -4.968 -5.478 12.130 1.00 98.44 102 TYR A O 1
ATOM 715 N N . THR A 1 103 ? -4.840 -6.512 10.148 1.00 98.25 103 THR A N 1
ATOM 716 C CA . THR A 1 103 ? -6.178 -7.112 10.233 1.00 98.25 103 THR A CA 1
ATOM 717 C C . THR A 1 103 ? -6.279 -8.090 11.402 1.00 98.25 103 THR A C 1
ATOM 719 O O . THR A 1 103 ? -7.302 -8.109 12.090 1.00 98.25 103 THR A O 1
ATOM 722 N N . ALA A 1 104 ? -5.233 -8.887 11.637 1.00 98.12 104 ALA A N 1
ATOM 723 C CA . ALA A 1 104 ? -5.165 -9.806 12.766 1.00 98.12 104 ALA A CA 1
ATOM 724 C C . ALA A 1 104 ? -5.169 -9.047 14.101 1.00 98.12 104 ALA A C 1
ATOM 726 O O . ALA A 1 104 ? -6.010 -9.334 14.950 1.00 98.12 104 ALA A O 1
ATOM 727 N N . ALA A 1 105 ? -4.335 -8.014 14.237 1.00 97.31 105 ALA A N 1
ATOM 728 C CA . ALA A 1 105 ? -4.279 -7.191 15.443 1.00 97.31 105 ALA A CA 1
ATOM 729 C C . ALA A 1 105 ? -5.628 -6.510 15.746 1.00 97.31 105 ALA A C 1
ATOM 731 O O . ALA A 1 105 ? -6.129 -6.581 16.864 1.00 97.31 105 ALA A O 1
ATOM 732 N N . ILE A 1 106 ? -6.305 -5.939 14.742 1.00 97.12 106 ILE A N 1
ATOM 733 C CA . ILE A 1 106 ? -7.658 -5.382 14.927 1.00 97.12 106 ILE A CA 1
ATOM 734 C C . ILE A 1 106 ? -8.670 -6.450 15.371 1.00 97.12 106 ILE A C 1
ATOM 736 O O . ILE A 1 106 ? -9.592 -6.148 16.135 1.00 97.12 106 ILE A O 1
ATOM 740 N N . ALA A 1 107 ? -8.567 -7.678 14.857 1.00 95.69 107 ALA A N 1
ATOM 741 C CA . ALA A 1 107 ? -9.456 -8.763 15.257 1.00 95.69 107 ALA A CA 1
ATOM 742 C C . ALA A 1 107 ? -9.246 -9.150 16.730 1.00 95.69 107 ALA A C 1
ATOM 744 O O . ALA A 1 107 ? -10.233 -9.380 17.432 1.00 95.69 107 ALA A O 1
ATOM 745 N N . GLU A 1 108 ? -7.998 -9.155 17.199 1.00 95.06 108 GLU A N 1
ATOM 746 C CA . GLU A 1 108 ? -7.645 -9.379 18.605 1.00 95.06 108 GLU A CA 1
ATOM 747 C C . GLU A 1 108 ? -8.202 -8.266 19.500 1.00 95.06 108 GLU A C 1
ATOM 749 O O . GLU A 1 108 ? -8.973 -8.566 20.412 1.00 95.06 108 GLU A O 1
ATOM 754 N N . LEU A 1 109 ? -7.984 -6.992 19.150 1.00 93.31 109 LEU A N 1
ATOM 755 C CA . LEU A 1 109 ? -8.541 -5.846 19.889 1.00 93.31 109 LEU A CA 1
ATOM 756 C C . LEU A 1 109 ? -10.070 -5.916 20.033 1.00 93.31 109 LEU A C 1
ATOM 758 O O . LEU A 1 109 ? -10.642 -5.621 21.085 1.00 93.31 109 LEU A O 1
ATOM 762 N N . LYS A 1 110 ? -10.766 -6.337 18.971 1.00 91.06 110 LYS A N 1
ATOM 763 C CA . 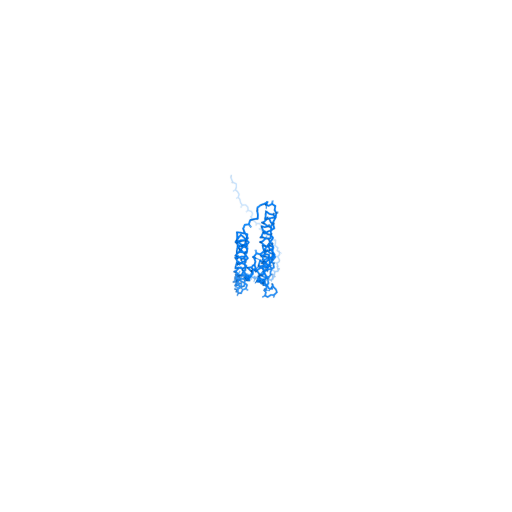LYS A 1 110 ? -12.225 -6.532 18.994 1.00 91.06 110 LYS A CA 1
ATOM 764 C C . LYS A 1 110 ? -12.639 -7.695 19.895 1.00 91.06 110 LYS A C 1
ATOM 766 O O . LYS A 1 110 ? -13.662 -7.604 20.577 1.00 91.06 110 LYS A O 1
ATOM 771 N N . ALA A 1 111 ? -11.888 -8.792 19.882 1.00 90.12 111 ALA A N 1
ATOM 772 C CA . ALA A 1 111 ? -12.170 -9.948 20.724 1.00 90.12 111 ALA A CA 1
ATOM 773 C C . ALA A 1 111 ? -11.980 -9.610 22.211 1.00 90.12 111 ALA A C 1
ATOM 775 O O . ALA A 1 111 ? -12.850 -9.923 23.022 1.00 90.12 111 ALA A O 1
ATOM 776 N N . GLU A 1 112 ? -10.906 -8.904 22.555 1.00 84.88 112 GLU A N 1
ATOM 777 C CA . GLU A 1 112 ? -10.607 -8.483 23.927 1.00 84.88 112 GLU A CA 1
ATOM 778 C C . GLU A 1 112 ? -11.633 -7.471 24.448 1.00 84.88 112 GLU A C 1
ATOM 780 O O . GLU A 1 112 ? -12.167 -7.643 25.542 1.00 84.88 112 GLU A O 1
ATOM 785 N N . SER A 1 113 ? -12.036 -6.496 23.625 1.00 74.62 113 SER A N 1
ATOM 786 C CA . SER A 1 113 ? -13.061 -5.505 23.992 1.00 74.62 113 SER A CA 1
ATOM 787 C C . SER A 1 113 ? -14.469 -6.092 24.197 1.00 74.62 113 SER A C 1
ATOM 789 O O . SER A 1 113 ? -15.339 -5.397 24.726 1.00 74.62 113 SER A O 1
ATOM 791 N N . THR A 1 114 ? -14.737 -7.322 23.745 1.00 72.12 114 THR A N 1
ATOM 792 C CA . THR A 1 114 ? -16.049 -7.986 23.892 1.00 72.12 114 THR A CA 1
ATOM 793 C C . THR A 1 114 ? -16.072 -9.048 24.983 1.00 72.12 114 THR A C 1
ATOM 795 O O . THR A 1 114 ? -17.157 -9.511 25.355 1.00 72.12 114 THR A O 1
ATOM 798 N N . GLN A 1 115 ? -14.915 -9.420 25.540 1.00 65.00 115 GLN A N 1
ATOM 799 C CA . GLN A 1 115 ? -14.905 -10.207 26.761 1.00 65.00 115 GLN A CA 1
ATOM 800 C C . GLN A 1 115 ? -15.461 -9.336 27.893 1.00 65.00 115 GLN A C 1
ATOM 802 O O . GLN A 1 115 ? -15.023 -8.198 28.061 1.00 65.00 115 GLN A O 1
ATOM 807 N N . PRO A 1 116 ? -16.443 -9.822 28.676 1.00 56.19 116 PRO A N 1
ATOM 808 C CA . PRO A 1 116 ? -16.788 -9.133 29.904 1.00 56.19 116 PRO A CA 1
ATOM 809 C C . PRO A 1 116 ? -15.500 -9.056 30.713 1.00 56.19 116 PRO A C 1
ATOM 811 O O . PRO A 1 116 ? -14.895 -10.105 30.949 1.00 56.19 116 PRO A O 1
ATOM 814 N N . GLU A 1 117 ? -15.088 -7.846 31.110 1.00 54.38 117 GLU A N 1
ATOM 815 C CA . GLU A 1 117 ? -14.090 -7.674 32.162 1.00 54.38 117 GLU A CA 1
ATOM 816 C C . GLU A 1 117 ? -14.479 -8.675 33.241 1.00 54.38 117 GLU A C 1
ATOM 818 O O . GLU A 1 117 ? -15.571 -8.580 33.820 1.00 54.38 117 GLU A O 1
ATOM 823 N N . ALA A 1 118 ? -13.678 -9.731 33.406 1.00 49.12 118 ALA A N 1
ATOM 824 C CA . ALA A 1 118 ? -13.915 -10.699 34.448 1.00 49.12 118 ALA A CA 1
ATOM 825 C C . ALA A 1 118 ? -13.824 -9.870 35.714 1.00 49.12 118 ALA A C 1
ATOM 827 O O . ALA A 1 118 ? -12.721 -9.496 36.106 1.00 49.12 118 ALA A O 1
ATOM 828 N N . LYS A 1 119 ? -14.991 -9.491 36.259 1.00 40.94 119 LYS A N 1
ATOM 829 C CA . LYS A 1 119 ? -15.119 -8.723 37.487 1.00 40.94 119 LYS A CA 1
ATOM 830 C C . LYS A 1 119 ? -14.135 -9.365 38.437 1.00 40.94 119 LYS A C 1
ATOM 832 O O . LYS A 1 119 ? -14.375 -10.491 38.886 1.00 40.94 119 LYS A O 1
ATOM 837 N N . GLN A 1 120 ? -13.017 -8.687 38.693 1.00 43.62 120 GLN A N 1
ATOM 838 C CA . GLN A 1 120 ? -12.232 -8.987 39.866 1.00 43.62 120 GLN A CA 1
ATOM 839 C C . GLN A 1 120 ? -13.263 -8.892 40.973 1.00 43.62 120 GLN A C 1
ATOM 841 O O . GLN A 1 120 ? -13.887 -7.851 41.168 1.00 43.62 120 GLN A O 1
ATOM 846 N N . THR A 1 121 ? -13.600 -10.052 41.526 1.00 40.97 121 THR A N 1
ATOM 847 C CA . THR A 1 121 ? -14.564 -10.143 42.601 1.00 40.97 121 THR A CA 1
ATOM 848 C C . THR A 1 121 ? -13.945 -9.296 43.689 1.00 40.97 121 THR A C 1
ATOM 850 O O . THR A 1 121 ? -12.907 -9.669 44.234 1.00 40.97 121 THR A O 1
ATOM 853 N N . ASP A 1 122 ? -14.515 -8.112 43.896 1.00 46.06 122 ASP A N 1
ATOM 854 C CA . ASP A 1 122 ? -14.275 -7.304 45.071 1.00 46.06 122 ASP A CA 1
ATOM 855 C C . ASP A 1 122 ? -14.635 -8.231 46.227 1.00 46.06 122 ASP A C 1
ATOM 857 O O . ASP A 1 122 ? -15.804 -8.545 46.464 1.00 46.06 122 ASP A O 1
ATOM 861 N N . VAL A 1 123 ? -13.610 -8.853 46.810 1.00 48.97 123 VAL A N 1
ATOM 862 C CA . VAL A 1 123 ? -13.766 -9.659 48.008 1.00 48.97 123 VAL A CA 1
ATOM 863 C C . VAL A 1 123 ? -14.121 -8.646 49.073 1.00 48.97 123 VAL A C 1
ATOM 865 O O . VAL A 1 123 ? -13.236 -8.017 49.649 1.00 48.97 123 VAL A O 1
ATOM 868 N N . GLU A 1 124 ? -15.432 -8.479 49.230 1.00 43.47 124 GLU A N 1
ATOM 869 C CA . GLU A 1 124 ? -16.162 -7.885 50.334 1.00 43.47 124 GLU A CA 1
ATOM 870 C C . GLU A 1 124 ? -15.276 -7.883 51.588 1.00 43.47 124 GLU A C 1
ATOM 872 O O . GLU A 1 124 ? -15.205 -8.854 52.348 1.00 43.47 124 GLU A O 1
ATOM 877 N N . LYS A 1 125 ? -14.542 -6.787 51.804 1.00 45.97 125 LYS A N 1
ATOM 878 C CA . LYS A 1 125 ? -14.053 -6.469 53.139 1.00 45.97 125 LYS A CA 1
ATOM 879 C C . LYS A 1 125 ? -15.293 -6.041 53.896 1.00 45.97 125 LYS A C 1
ATOM 881 O O . LYS A 1 125 ? -15.687 -4.883 53.859 1.00 45.97 125 LYS A O 1
ATOM 886 N N . GLN A 1 126 ? -15.951 -7.028 54.489 1.00 44.84 126 GLN A N 1
ATOM 887 C CA . GLN A 1 126 ? -17.037 -6.829 55.427 1.00 44.84 126 GLN A CA 1
ATOM 888 C C . GLN A 1 126 ? -16.487 -6.009 56.600 1.00 44.84 126 GLN A C 1
ATOM 890 O O . GLN A 1 126 ? -15.840 -6.531 57.509 1.00 44.84 126 GLN A O 1
ATOM 895 N N . ASP A 1 127 ? -16.703 -4.701 56.522 1.00 47.53 127 ASP A N 1
ATOM 896 C CA . ASP A 1 127 ? -16.583 -3.759 57.621 1.00 47.53 127 ASP A CA 1
ATOM 897 C C . ASP A 1 127 ? -17.655 -4.154 58.646 1.00 47.53 127 ASP A C 1
ATOM 899 O O . ASP A 1 127 ? -18.844 -3.873 58.489 1.00 47.53 127 ASP A O 1
ATOM 903 N N . VAL A 1 128 ? -17.265 -4.924 59.665 1.00 48.53 128 VAL A N 1
ATOM 904 C CA . VAL A 1 128 ? -18.149 -5.210 60.799 1.00 48.53 128 VAL A CA 1
ATOM 905 C C . VAL A 1 128 ? -18.115 -3.992 61.712 1.00 48.53 128 VAL A C 1
ATOM 907 O O . VAL A 1 128 ? -17.368 -3.934 62.689 1.00 48.53 128 VAL A O 1
ATOM 910 N N . GLU A 1 129 ? -18.950 -3.023 61.357 1.00 44.41 129 GLU A N 1
ATOM 911 C CA . GLU A 1 129 ? -19.367 -1.898 62.181 1.00 44.41 129 GLU A CA 1
ATOM 912 C C . GLU A 1 129 ? -19.975 -2.457 63.486 1.00 44.41 129 GLU A C 1
ATOM 914 O O . GLU A 1 129 ? -21.109 -2.940 63.525 1.00 44.41 129 GLU A O 1
ATOM 919 N N . LYS A 1 130 ? -19.195 -2.475 64.576 1.00 48.75 130 LYS A N 1
ATOM 920 C CA . LYS A 1 130 ? -19.723 -2.728 65.925 1.00 48.75 130 LYS A CA 1
ATOM 921 C C . LYS A 1 130 ? -20.049 -1.398 66.586 1.00 48.75 130 LYS A C 1
ATOM 923 O O . LYS A 1 130 ? -19.210 -0.776 67.222 1.00 48.75 130 LYS A O 1
ATOM 928 N N . GLN A 1 131 ? -21.306 -1.044 66.370 1.00 40.56 131 GLN A N 1
ATOM 929 C CA . GLN A 1 131 ? -22.172 -0.108 67.069 1.00 40.56 131 GLN A CA 1
ATOM 930 C C . GLN A 1 131 ? -21.762 0.231 68.519 1.00 40.56 131 GLN A C 1
ATOM 932 O O . GLN A 1 131 ? -21.678 -0.646 69.383 1.00 40.56 131 GLN A O 1
ATOM 937 N N . ASP A 1 132 ? -21.585 1.532 68.756 1.00 47.50 132 ASP A N 1
ATOM 938 C CA . ASP A 1 132 ? -21.561 2.219 70.047 1.00 47.50 132 ASP A CA 1
ATOM 939 C C . ASP A 1 132 ? -22.716 1.810 70.977 1.00 47.50 132 ASP A C 1
ATOM 941 O O . ASP A 1 132 ? -23.882 1.763 70.575 1.00 47.50 132 ASP A O 1
ATOM 945 N N . VAL A 1 133 ? -22.400 1.621 72.263 1.00 46.97 133 VAL A N 1
ATOM 946 C CA . VAL A 1 133 ? -23.370 1.761 73.356 1.00 46.97 133 VAL A CA 1
ATOM 947 C C . VAL A 1 133 ? -22.789 2.729 74.380 1.00 46.97 133 VAL A C 1
ATOM 949 O O . VAL A 1 133 ? -21.824 2.433 75.084 1.00 46.97 133 VAL A O 1
ATOM 952 N N . GLU A 1 134 ? -23.397 3.908 74.413 1.00 46.09 134 GLU A N 1
ATOM 953 C CA . GLU A 1 134 ? -23.135 5.019 75.316 1.00 46.09 134 GLU A CA 1
ATOM 954 C C . GLU A 1 134 ? -23.575 4.751 76.770 1.00 46.09 134 GLU A C 1
ATOM 956 O O . GLU A 1 134 ? -24.636 4.187 77.024 1.00 46.09 134 GLU A O 1
ATOM 961 N N . GLN A 1 135 ? -22.775 5.320 77.684 1.00 44.62 135 GLN A N 1
ATOM 962 C CA . GLN A 1 135 ? -23.111 5.882 79.004 1.00 44.62 135 GLN A CA 1
ATOM 963 C C . GLN A 1 135 ? -23.528 4.956 80.168 1.00 44.62 135 GLN A C 1
ATOM 965 O O . GLN A 1 135 ? -24.632 4.427 80.202 1.00 44.62 135 GLN A O 1
ATOM 970 N N . GLN A 1 136 ? -22.744 4.992 81.259 1.00 40.31 136 GLN A N 1
ATOM 971 C CA . GLN A 1 136 ? -23.188 5.735 82.453 1.00 40.31 136 GLN A CA 1
ATOM 972 C C . GLN A 1 136 ? -22.057 6.043 83.450 1.00 40.31 136 GLN A C 1
ATOM 974 O O . GLN A 1 136 ? -21.313 5.171 83.888 1.00 40.31 136 GLN A O 1
ATOM 979 N N . ASP A 1 137 ? -21.988 7.326 83.790 1.00 50.38 137 ASP A N 1
ATOM 980 C CA . ASP A 1 137 ? -21.247 7.972 84.871 1.00 50.38 137 ASP A CA 1
ATOM 981 C C . ASP A 1 137 ? -21.721 7.469 86.250 1.00 50.38 137 ASP A C 1
ATOM 983 O O . ASP A 1 137 ? -22.929 7.314 86.431 1.00 50.38 137 ASP A O 1
ATOM 987 N N . THR A 1 138 ? -20.818 7.226 87.215 1.00 42.19 138 THR A N 1
ATOM 988 C CA . THR A 1 138 ? -21.036 7.545 88.649 1.00 42.19 138 THR A CA 1
ATOM 989 C C . THR A 1 138 ? -19.823 7.246 89.553 1.00 42.19 138 THR A C 1
ATOM 991 O O . THR A 1 138 ? -19.389 6.111 89.715 1.00 42.19 138 THR A O 1
ATOM 994 N N . GLU A 1 139 ? -19.368 8.320 90.208 1.00 41.19 139 GLU A N 1
ATOM 995 C CA . GLU A 1 139 ? -18.952 8.424 91.621 1.00 41.19 139 GLU A CA 1
ATOM 996 C C . GLU A 1 139 ? -17.612 7.839 92.139 1.00 41.19 139 GLU A C 1
ATOM 998 O O . GLU A 1 139 ? -17.387 6.640 92.268 1.00 41.19 139 GLU A O 1
ATOM 1003 N N . LYS A 1 140 ? -16.752 8.762 92.598 1.00 47.34 140 LYS A N 1
ATOM 1004 C CA . LYS A 1 140 ? -15.647 8.565 93.560 1.00 47.34 140 LYS A CA 1
ATOM 1005 C C . LYS A 1 140 ? -16.216 8.683 94.992 1.00 47.34 140 LYS A C 1
ATOM 1007 O O . LYS A 1 140 ? -16.982 9.618 95.216 1.00 47.34 140 LYS A O 1
ATOM 1012 N N . PRO A 1 141 ? -15.831 7.838 95.973 1.00 48.22 141 PRO A N 1
ATOM 1013 C CA . PRO A 1 141 ? -14.892 8.269 97.038 1.00 48.22 141 PRO A CA 1
ATOM 1014 C C . PRO A 1 141 ? -13.915 7.146 97.487 1.00 48.22 141 PRO A C 1
ATOM 1016 O O . PRO A 1 141 ? -14.238 5.968 97.470 1.00 48.22 141 PRO A O 1
ATOM 1019 N N . GLU A 1 142 ? -12.620 7.435 97.652 1.00 46.81 142 GLU A N 1
ATOM 1020 C CA . GLU A 1 142 ? -11.875 7.555 98.932 1.00 46.81 142 GLU A CA 1
ATOM 1021 C C . GLU A 1 142 ? -11.730 6.310 99.854 1.00 46.81 142 GLU A C 1
ATOM 1023 O O . GLU A 1 142 ? -12.686 5.800 100.421 1.00 46.81 142 GLU A O 1
ATOM 1028 N N . VAL A 1 143 ? -10.447 5.967 100.077 1.00 46.56 143 VAL A N 1
ATOM 1029 C CA . VAL A 1 143 ? -9.745 5.412 101.264 1.00 46.56 143 VAL A CA 1
ATOM 1030 C C . VAL A 1 143 ? -10.159 4.070 101.904 1.00 46.56 143 VAL A C 1
ATOM 1032 O O . VAL A 1 143 ? -11.239 3.926 102.466 1.00 46.56 143 VAL A O 1
ATOM 1035 N N . ARG A 1 144 ? -9.181 3.146 102.024 1.00 47.78 144 ARG A N 1
ATOM 1036 C CA . ARG A 1 144 ? -8.819 2.479 103.298 1.00 47.78 144 ARG A CA 1
ATOM 1037 C C . ARG A 1 144 ? -7.482 1.722 103.237 1.00 47.78 144 ARG A C 1
ATOM 1039 O O . ARG A 1 144 ? -7.231 0.918 102.348 1.00 47.78 144 ARG A O 1
ATOM 1046 N N . SER A 1 145 ? -6.657 2.026 104.231 1.00 48.47 145 SER A N 1
ATOM 1047 C CA . SER A 1 145 ? -5.323 1.523 104.566 1.00 48.47 145 SER A CA 1
ATOM 1048 C C . SER A 1 145 ? -5.319 0.088 105.115 1.00 48.47 145 SER A C 1
ATOM 1050 O O . SER A 1 145 ? -6.269 -0.284 105.793 1.00 48.47 145 SER A O 1
ATOM 1052 N N . THR A 1 146 ? -4.216 -0.649 104.917 1.00 54.19 146 THR A N 1
ATOM 1053 C CA . THR A 1 146 ? -3.587 -1.640 105.839 1.00 54.19 146 THR A CA 1
ATOM 1054 C C . THR A 1 146 ? -2.149 -1.873 105.320 1.00 54.19 146 THR A C 1
ATOM 1056 O O . THR A 1 146 ? -1.976 -2.262 104.174 1.00 54.19 146 THR A O 1
ATOM 1059 N N . GLU A 1 147 ? -1.103 -1.248 105.870 1.00 48.81 147 GLU A N 1
ATOM 1060 C CA . GLU A 1 147 ? -0.234 -1.650 107.000 1.00 48.81 147 GLU A CA 1
ATOM 1061 C C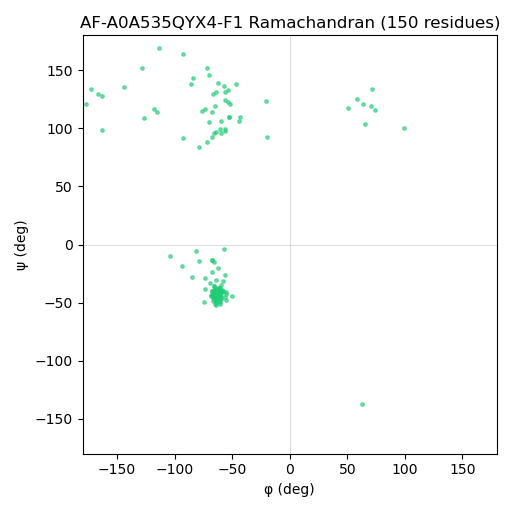 . GLU A 1 147 ? 0.388 -3.069 106.965 1.00 48.81 147 GLU A C 1
ATOM 1063 O O . GLU A 1 147 ? -0.330 -4.047 107.123 1.00 48.81 147 GLU A O 1
ATOM 1068 N N . ARG A 1 148 ? 1.745 -3.073 106.928 1.00 42.22 148 ARG A N 1
ATOM 1069 C CA . ARG A 1 148 ? 2.732 -3.949 107.630 1.00 42.22 148 ARG A CA 1
ATOM 1070 C C . ARG A 1 148 ? 2.840 -5.416 107.149 1.00 42.22 148 ARG A C 1
ATOM 1072 O O . ARG A 1 148 ? 1.834 -6.054 106.909 1.00 42.22 148 ARG A O 1
ATOM 1079 N N . GLU A 1 149 ? 4.012 -6.029 106.930 1.00 46.56 149 GLU A N 1
ATOM 1080 C CA . GLU A 1 149 ? 5.203 -6.197 107.794 1.00 46.56 149 GLU A CA 1
ATOM 1081 C C . GLU A 1 149 ? 6.357 -6.837 106.963 1.00 46.56 149 GLU A C 1
ATOM 1083 O O . GLU A 1 149 ? 6.073 -7.660 106.099 1.00 46.56 149 GLU A O 1
ATOM 1088 N N . GLY A 1 150 ? 7.610 -6.351 107.018 1.00 44.62 150 GLY A N 1
ATOM 1089 C CA . GLY A 1 150 ? 8.745 -6.971 107.754 1.00 44.62 150 GLY A CA 1
ATOM 1090 C C . GLY A 1 150 ? 9.663 -7.782 106.806 1.00 44.62 150 GLY A C 1
ATOM 1091 O O . GLY A 1 150 ? 9.220 -8.776 106.253 1.00 44.62 150 GLY A O 1
ATOM 1092 N N . ASN A 1 151 ? 10.820 -7.289 106.343 1.00 42.00 151 ASN A N 1
ATOM 1093 C CA . ASN A 1 151 ? 12.149 -7.175 106.978 1.00 42.00 151 ASN A CA 1
ATOM 1094 C C . ASN A 1 151 ? 12.832 -8.521 107.304 1.00 42.00 151 ASN A C 1
ATOM 1096 O O . ASN A 1 151 ? 12.490 -9.126 108.314 1.00 42.00 151 ASN A O 1
ATOM 1100 N N . ASP A 1 152 ? 13.820 -8.904 106.487 1.00 46.91 152 ASP A N 1
ATOM 1101 C CA . ASP A 1 152 ? 15.188 -9.280 106.902 1.00 46.91 152 ASP A CA 1
ATOM 1102 C C . ASP A 1 152 ? 16.160 -9.008 105.735 1.00 46.91 152 ASP A C 1
ATOM 1104 O O . ASP A 1 152 ? 15.793 -9.342 104.581 1.00 46.91 152 ASP A O 1
#